Protein AF-A0A091B0E5-F1 (afdb_monomer_lite)

Sequence (134 aa):
EKNPFFALMLGGLWLALPWFVFNGIALGSATRVREWIALAVAAAGTFLLATVLIALNESGVLEGTSLRLAALSMVALKLGMGYAVVILQTRGFEIWQYFGGAPRNGVLVVVLGMLATPFVLGPLQGSIYWLVLE

pLDDT: mean 83.54, std 6.46, range [46.72, 92.75]

Radius of gyration: 16.52 Å; chains: 1; bounding box: 36×28×52 Å

Foldseek 3Di:
DDPLVLLCVQQNQQRSVVVLLVLCVVLVQPCSVVLVVLNVCLLVVLLVLLVVLVVCVVVVVADDPSSVVSLVVNVVSSNVSSVVSRVSSVVSVVVCVVVVDDDDDCVVVSVVSSVCNCVVLVVVPPHSVSSSGD

Structure (mmCIF, N/CA/C/O backbone):
data_AF-A0A091B0E5-F1
#
_entry.id   AF-A0A091B0E5-F1
#
loop_
_atom_site.group_PDB
_atom_site.id
_atom_site.type_symbol
_atom_site.label_atom_id
_atom_site.label_alt_id
_atom_site.label_comp_id
_atom_site.label_asym_id
_atom_site.label_entity_id
_atom_site.label_seq_id
_atom_site.pdbx_PDB_ins_code
_atom_site.Cartn_x
_atom_site.Cartn_y
_atom_site.Cartn_z
_atom_site.occupancy
_atom_site.B_iso_or_equiv
_atom_site.auth_seq_id
_atom_site.auth_comp_id
_atom_site.auth_asym_id
_atom_site.auth_atom_id
_atom_site.pdbx_PDB_model_num
ATOM 1 N N . GLU A 1 1 ? 2.681 -4.080 -17.888 1.00 46.72 1 GLU A N 1
ATOM 2 C CA . GLU A 1 1 ? 1.363 -4.579 -17.479 1.00 46.72 1 GLU A CA 1
ATOM 3 C C . GLU A 1 1 ? 1.039 -3.965 -16.152 1.00 46.72 1 GLU A C 1
ATOM 5 O O . GLU A 1 1 ? 1.893 -3.879 -15.278 1.00 46.72 1 GLU A O 1
ATOM 10 N N . LYS A 1 2 ? -0.163 -3.416 -16.098 1.00 52.16 2 LYS A N 1
ATOM 11 C CA . LYS A 1 2 ? -0.637 -2.561 -15.030 1.00 52.16 2 LYS A CA 1
ATOM 12 C C . LYS A 1 2 ? -1.133 -3.474 -13.922 1.00 52.16 2 LYS A C 1
ATOM 14 O O . LYS A 1 2 ? -1.868 -4.409 -14.211 1.00 52.16 2 LYS A O 1
ATOM 19 N N . ASN A 1 3 ? -0.733 -3.179 -12.694 1.00 60.97 3 ASN A N 1
ATOM 20 C CA . ASN A 1 3 ? -1.518 -3.322 -11.461 1.00 60.97 3 ASN A CA 1
ATOM 21 C C . ASN A 1 3 ? -0.733 -3.971 -10.315 1.00 60.97 3 ASN A C 1
ATOM 23 O O . ASN A 1 3 ? -1.250 -4.874 -9.661 1.00 60.97 3 ASN A O 1
ATOM 27 N N . PRO A 1 4 ? 0.452 -3.447 -9.941 1.00 64.94 4 PRO A N 1
ATOM 28 C CA . PRO A 1 4 ? 0.899 -3.622 -8.557 1.00 64.94 4 PRO A CA 1
ATOM 29 C C . PRO A 1 4 ? -0.139 -3.048 -7.563 1.00 64.94 4 PRO A C 1
ATOM 31 O O . PRO A 1 4 ? -0.219 -3.480 -6.421 1.00 64.94 4 PRO A O 1
ATOM 34 N N . PHE A 1 5 ? -1.030 -2.174 -8.042 1.00 72.06 5 PHE A N 1
ATOM 35 C CA . PHE A 1 5 ? -2.241 -1.742 -7.351 1.00 72.06 5 PHE A CA 1
ATOM 36 C C . PHE A 1 5 ? -3.206 -2.892 -6.998 1.00 72.06 5 PHE A C 1
ATOM 38 O O . PHE A 1 5 ? -3.841 -2.838 -5.951 1.00 72.06 5 PHE A O 1
ATOM 45 N N . PHE A 1 6 ? -3.286 -3.963 -7.802 1.00 74.94 6 PHE A N 1
ATOM 46 C CA . PHE A 1 6 ? -4.099 -5.133 -7.444 1.00 74.94 6 PHE A CA 1
ATOM 47 C C . PHE A 1 6 ? -3.517 -5.899 -6.260 1.00 74.94 6 PHE A C 1
ATOM 49 O O . PHE A 1 6 ? -4.287 -6.423 -5.464 1.00 74.94 6 PHE A O 1
ATOM 56 N N . ALA A 1 7 ? -2.189 -5.926 -6.105 1.00 78.75 7 ALA A N 1
ATOM 57 C CA . ALA A 1 7 ? -1.569 -6.526 -4.926 1.00 78.75 7 ALA A CA 1
ATOM 58 C C . ALA A 1 7 ? -2.002 -5.793 -3.648 1.00 78.75 7 ALA A C 1
ATOM 60 O O . ALA A 1 7 ? -2.333 -6.440 -2.663 1.00 78.75 7 ALA A O 1
ATOM 61 N N . LEU A 1 8 ? -2.087 -4.459 -3.703 1.00 81.88 8 LEU A N 1
ATOM 62 C CA . LEU A 1 8 ? -2.572 -3.637 -2.594 1.00 81.88 8 LEU A CA 1
ATOM 63 C C . LEU A 1 8 ? -4.069 -3.822 -2.335 1.00 81.88 8 LEU A C 1
ATOM 65 O O . LEU A 1 8 ? -4.478 -3.924 -1.188 1.00 81.88 8 LEU A O 1
ATOM 69 N N . MET A 1 9 ? -4.885 -3.874 -3.388 1.00 80.44 9 MET A N 1
ATOM 70 C CA . MET A 1 9 ? -6.339 -3.996 -3.247 1.00 80.44 9 MET A CA 1
ATOM 71 C C . MET A 1 9 ? -6.800 -5.383 -2.788 1.00 80.44 9 MET A C 1
ATOM 73 O O . MET A 1 9 ? -7.806 -5.477 -2.095 1.00 80.44 9 MET A O 1
ATOM 77 N N . LEU A 1 10 ? -6.113 -6.451 -3.205 1.00 78.19 10 LEU A N 1
ATOM 78 C CA . LEU A 1 10 ? -6.538 -7.835 -2.952 1.00 78.19 10 LEU A CA 1
ATOM 79 C C . LEU A 1 10 ? -5.744 -8.520 -1.839 1.00 78.19 10 LEU A C 1
ATOM 81 O O . LEU A 1 10 ? -6.250 -9.436 -1.199 1.00 78.19 10 LEU A O 1
ATOM 85 N N . GLY A 1 11 ? -4.492 -8.114 -1.641 1.00 74.00 11 GLY A N 1
ATOM 86 C CA . GLY A 1 11 ? -3.584 -8.723 -0.676 1.00 74.00 11 GLY A CA 1
ATOM 87 C C . GLY A 1 11 ? -3.069 -7.759 0.381 1.00 74.00 11 GLY A C 1
ATOM 88 O O . GLY A 1 11 ? -2.212 -8.159 1.153 1.00 74.00 11 GLY A O 1
ATOM 89 N N . GLY A 1 12 ? -3.534 -6.512 0.431 1.00 82.62 12 GLY A N 1
ATOM 90 C CA . GLY A 1 12 ? -3.105 -5.570 1.460 1.00 82.62 12 GLY A CA 1
ATOM 91 C C . GLY A 1 12 ? -1.644 -5.136 1.359 1.00 82.62 12 GLY A C 1
ATOM 92 O O . GLY A 1 12 ? -0.956 -5.351 0.353 1.00 82.62 12 GLY A O 1
ATOM 93 N N . LEU A 1 13 ? -1.141 -4.499 2.419 1.00 83.81 13 LEU A N 1
ATOM 94 C CA . LEU A 1 13 ? 0.240 -4.013 2.455 1.00 83.81 13 LEU A CA 1
ATOM 95 C C . LEU A 1 13 ? 1.275 -5.141 2.441 1.00 83.81 13 LEU A C 1
ATOM 97 O O . LEU A 1 13 ? 2.326 -4.969 1.820 1.00 83.81 13 LEU A O 1
ATOM 101 N N . TRP A 1 14 ? 1.012 -6.278 3.092 1.00 86.38 14 TRP A N 1
ATOM 102 C CA . TRP A 1 14 ? 2.004 -7.359 3.192 1.00 86.38 14 TRP A CA 1
ATOM 103 C C . TRP A 1 14 ? 2.390 -7.935 1.827 1.00 86.38 14 TRP A C 1
ATOM 105 O O . TRP A 1 14 ? 3.554 -8.269 1.616 1.00 86.38 14 TRP A O 1
ATOM 115 N N . LEU A 1 15 ? 1.434 -8.019 0.897 1.00 86.69 15 LEU A N 1
ATOM 116 C CA . LEU A 1 15 ? 1.671 -8.478 -0.467 1.00 86.69 15 LEU A CA 1
ATOM 117 C C . LEU A 1 15 ? 2.177 -7.334 -1.353 1.00 86.69 15 LEU A C 1
ATOM 119 O O . LEU A 1 15 ? 3.073 -7.518 -2.179 1.00 86.69 15 LEU A O 1
ATOM 123 N N . ALA A 1 16 ? 1.614 -6.137 -1.185 1.00 85.06 16 ALA A N 1
ATOM 124 C CA . ALA A 1 16 ? 1.926 -5.000 -2.036 1.00 85.06 16 ALA A CA 1
ATOM 125 C C . ALA A 1 16 ? 3.348 -4.474 -1.845 1.00 85.06 16 ALA A C 1
ATOM 127 O O . ALA A 1 16 ? 4.019 -4.191 -2.834 1.00 85.06 16 ALA A O 1
ATOM 128 N N . LEU A 1 17 ? 3.832 -4.360 -0.605 1.00 84.56 17 LEU A N 1
ATOM 129 C CA . LEU A 1 17 ? 5.175 -3.856 -0.305 1.00 84.56 17 LEU A CA 1
ATOM 130 C C . LEU A 1 17 ? 6.289 -4.638 -1.030 1.00 84.56 17 LEU A C 1
ATOM 132 O O . LEU A 1 17 ? 7.031 -4.018 -1.800 1.00 84.56 17 LEU A O 1
ATOM 136 N N . PRO A 1 18 ? 6.427 -5.970 -0.857 1.00 87.12 18 PRO A N 1
ATOM 137 C CA . PRO A 1 18 ? 7.464 -6.730 -1.550 1.00 87.12 18 PRO A CA 1
ATOM 138 C C . PRO A 1 18 ? 7.262 -6.704 -3.065 1.00 87.12 18 PRO A C 1
ATOM 140 O O . PRO A 1 18 ? 8.241 -6.647 -3.807 1.00 87.12 18 PRO A O 1
ATOM 143 N N . TRP A 1 19 ? 6.013 -6.668 -3.538 1.00 86.62 19 TRP A N 1
ATOM 144 C CA . TRP A 1 19 ? 5.720 -6.567 -4.964 1.00 86.62 19 TRP A CA 1
ATOM 145 C C . TRP A 1 19 ? 6.163 -5.223 -5.561 1.00 86.62 19 TRP A C 1
ATOM 147 O O . TRP A 1 19 ? 6.764 -5.193 -6.635 1.00 86.62 19 TRP A O 1
ATOM 157 N N . PHE A 1 20 ? 5.937 -4.104 -4.869 1.00 84.88 20 PHE A N 1
ATOM 158 C CA . PHE A 1 20 ? 6.419 -2.786 -5.289 1.00 84.88 20 PHE A CA 1
ATOM 159 C C . PHE A 1 20 ? 7.946 -2.728 -5.323 1.00 84.88 20 PHE A C 1
ATOM 161 O O . PHE A 1 20 ? 8.507 -2.225 -6.297 1.00 84.88 20 PHE A O 1
ATOM 168 N N . VAL A 1 21 ? 8.619 -3.280 -4.309 1.00 85.44 21 VAL A N 1
ATOM 169 C CA . VAL A 1 21 ? 10.088 -3.334 -4.260 1.00 85.44 21 VAL A CA 1
ATOM 170 C C . VAL A 1 21 ? 10.639 -4.198 -5.393 1.00 85.44 21 VAL A C 1
ATOM 172 O O . VAL A 1 21 ? 11.530 -3.756 -6.119 1.00 85.44 21 VAL A O 1
ATOM 175 N N . PHE A 1 22 ? 10.085 -5.396 -5.589 1.00 85.19 22 PHE A N 1
ATOM 176 C CA . PHE A 1 22 ? 10.489 -6.300 -6.664 1.00 85.19 22 PHE A CA 1
ATOM 177 C C . PHE A 1 22 ? 10.325 -5.647 -8.041 1.00 85.19 22 PHE A C 1
ATOM 179 O O . PHE A 1 22 ? 11.259 -5.675 -8.842 1.00 85.19 22 PHE A O 1
ATOM 186 N N . ASN A 1 23 ? 9.192 -4.983 -8.292 1.00 82.38 23 ASN A N 1
ATOM 187 C CA . ASN A 1 23 ? 8.967 -4.255 -9.542 1.00 82.38 23 ASN A CA 1
ATOM 188 C C . ASN A 1 23 ? 9.970 -3.110 -9.736 1.00 82.38 23 ASN A C 1
ATOM 190 O O . ASN A 1 23 ? 10.539 -2.978 -10.818 1.00 82.38 23 ASN A O 1
ATOM 194 N N . GLY A 1 24 ? 10.254 -2.317 -8.698 1.00 79.06 24 GLY A N 1
ATOM 195 C CA . GLY A 1 24 ? 11.241 -1.232 -8.777 1.00 79.06 24 GLY A CA 1
ATOM 196 C C . GLY A 1 24 ? 12.662 -1.731 -9.084 1.00 79.06 24 GLY A C 1
ATOM 197 O O . GLY A 1 24 ? 13.428 -1.080 -9.808 1.00 79.06 24 GLY A O 1
ATOM 198 N N . ILE A 1 25 ? 13.020 -2.920 -8.585 1.00 81.94 25 ILE A N 1
ATOM 199 C CA . ILE A 1 25 ? 14.290 -3.582 -8.903 1.00 81.94 25 ILE A CA 1
ATOM 200 C C . ILE A 1 25 ? 14.273 -4.102 -10.344 1.00 81.94 25 ILE A C 1
ATOM 202 O O . ILE A 1 25 ? 15.165 -3.747 -11.114 1.00 81.94 25 ILE A O 1
ATOM 206 N N . ALA A 1 26 ? 13.254 -4.867 -10.734 1.00 80.81 26 ALA A N 1
ATOM 207 C CA . ALA A 1 26 ? 13.148 -5.460 -12.067 1.00 80.81 26 ALA A CA 1
ATOM 208 C C . ALA A 1 26 ? 13.162 -4.411 -13.194 1.00 80.81 26 ALA A C 1
ATOM 210 O O . ALA A 1 26 ? 13.744 -4.648 -14.248 1.00 80.81 26 ALA A O 1
ATOM 211 N N . LEU A 1 27 ? 12.578 -3.233 -12.954 1.00 75.12 27 LEU A N 1
ATOM 212 C CA . LEU A 1 27 ? 12.495 -2.144 -13.932 1.00 75.12 27 LEU A CA 1
ATOM 213 C C . LEU A 1 27 ? 13.736 -1.253 -14.002 1.00 75.12 27 LEU A C 1
ATOM 215 O O . LEU A 1 27 ? 13.768 -0.328 -14.806 1.00 75.12 27 LEU A O 1
ATOM 219 N N . GLY A 1 28 ? 14.751 -1.474 -13.162 1.00 75.25 28 GLY A N 1
ATOM 220 C CA . GLY A 1 28 ? 15.928 -0.603 -13.202 1.00 75.25 28 GLY A CA 1
ATOM 221 C C . GLY A 1 28 ? 15.653 0.832 -12.735 1.00 75.25 28 GLY A C 1
ATOM 222 O O . GLY A 1 28 ? 16.399 1.726 -13.118 1.00 75.25 28 GLY A O 1
ATOM 223 N N . SER A 1 29 ? 14.583 1.078 -11.963 1.00 72.06 29 SER A N 1
ATOM 224 C CA . SER A 1 29 ? 14.089 2.443 -11.731 1.00 72.06 29 SER A CA 1
ATOM 225 C C . SER A 1 29 ? 15.167 3.371 -11.149 1.00 72.06 29 SER A C 1
ATOM 227 O O . SER A 1 29 ? 15.765 3.095 -10.107 1.00 72.06 29 SER A O 1
ATOM 229 N N . ALA A 1 30 ? 15.385 4.519 -11.794 1.00 76.38 30 ALA A N 1
ATOM 230 C CA . ALA A 1 30 ? 16.294 5.553 -11.298 1.00 76.38 30 ALA A CA 1
ATOM 231 C C . ALA A 1 30 ? 15.796 6.194 -9.985 1.00 76.38 30 ALA A C 1
ATOM 233 O O . ALA A 1 30 ? 16.571 6.809 -9.256 1.00 76.38 30 ALA A O 1
ATOM 234 N N . THR A 1 31 ? 14.509 6.033 -9.652 1.00 79.81 31 THR A N 1
ATOM 235 C CA . THR A 1 31 ? 13.875 6.602 -8.454 1.00 79.81 31 THR A CA 1
ATOM 236 C C . THR A 1 31 ? 13.683 5.603 -7.313 1.00 79.81 31 THR A C 1
ATOM 238 O O . THR A 1 31 ? 12.948 5.909 -6.376 1.00 79.81 31 THR A O 1
ATOM 241 N N . ARG A 1 32 ? 14.375 4.453 -7.320 1.00 80.12 32 ARG A N 1
ATOM 242 C CA . ARG A 1 32 ? 14.261 3.398 -6.284 1.00 80.12 32 ARG A CA 1
ATOM 243 C C . ARG A 1 32 ? 14.307 3.917 -4.846 1.00 80.12 32 ARG A C 1
ATOM 245 O O . ARG A 1 32 ? 13.492 3.514 -4.029 1.00 80.12 32 ARG A O 1
ATOM 252 N N . VAL A 1 33 ? 15.206 4.854 -4.539 1.00 82.38 33 VAL A N 1
ATOM 253 C CA . VAL A 1 33 ? 15.310 5.433 -3.186 1.00 82.38 33 VAL A CA 1
ATOM 254 C C . VAL A 1 33 ? 14.039 6.199 -2.807 1.00 82.38 33 VAL A C 1
ATOM 256 O O . VAL A 1 33 ? 13.545 6.066 -1.693 1.00 82.38 33 VAL A O 1
ATOM 259 N N . ARG A 1 34 ? 13.464 6.963 -3.743 1.00 84.12 34 ARG A N 1
ATOM 260 C CA . ARG A 1 34 ? 12.204 7.689 -3.519 1.00 84.12 34 ARG A CA 1
ATOM 261 C C . ARG A 1 34 ? 11.025 6.733 -3.375 1.00 84.12 34 ARG A C 1
ATOM 263 O O . ARG A 1 34 ? 10.152 6.990 -2.557 1.00 84.12 34 ARG A O 1
ATOM 270 N N . GLU A 1 35 ? 11.018 5.634 -4.127 1.00 85.06 35 GLU A N 1
ATOM 271 C CA . GLU A 1 35 ? 10.014 4.575 -3.988 1.00 85.06 35 GLU A CA 1
ATOM 272 C C . GLU A 1 35 ? 10.097 3.923 -2.605 1.00 85.06 35 GLU A C 1
ATOM 274 O O . GLU A 1 35 ? 9.081 3.796 -1.932 1.00 85.06 35 GLU A O 1
ATOM 279 N N . TRP A 1 36 ? 11.297 3.585 -2.129 1.00 84.94 36 TRP A N 1
ATOM 280 C CA . TRP A 1 36 ? 11.484 3.002 -0.798 1.00 84.94 36 TRP A CA 1
ATOM 281 C C . TRP A 1 36 ? 11.107 3.965 0.322 1.00 84.94 36 TRP A C 1
ATOM 283 O O . TRP A 1 36 ? 10.453 3.550 1.273 1.00 84.94 36 TRP A O 1
ATOM 293 N N . ILE A 1 37 ? 11.450 5.250 0.192 1.00 87.38 37 ILE A N 1
ATOM 294 C CA . ILE A 1 37 ? 11.007 6.280 1.137 1.00 87.38 37 ILE A CA 1
ATOM 295 C C . ILE A 1 37 ? 9.480 6.376 1.129 1.00 87.38 37 ILE A C 1
ATOM 297 O O . ILE A 1 37 ? 8.877 6.388 2.195 1.00 87.38 37 ILE A O 1
ATOM 301 N N . ALA A 1 38 ? 8.838 6.398 -0.042 1.00 86.06 38 ALA A N 1
ATOM 302 C CA . ALA A 1 38 ? 7.380 6.439 -0.132 1.00 86.06 38 ALA A CA 1
ATOM 303 C C . ALA A 1 38 ? 6.734 5.207 0.523 1.00 86.06 38 ALA A C 1
ATOM 305 O O . ALA A 1 38 ? 5.785 5.352 1.288 1.00 86.06 38 ALA A O 1
ATOM 306 N N . LEU A 1 39 ? 7.276 4.008 0.295 1.00 85.56 39 LEU A N 1
ATOM 307 C CA . LEU A 1 39 ? 6.801 2.775 0.931 1.00 85.56 39 LEU A CA 1
ATOM 308 C C . LEU A 1 39 ? 7.010 2.795 2.455 1.00 85.56 39 LEU A C 1
ATOM 310 O O . LEU A 1 39 ? 6.106 2.422 3.199 1.00 85.56 39 LEU A O 1
ATOM 314 N N . ALA A 1 40 ? 8.162 3.276 2.929 1.00 87.50 40 ALA A N 1
ATOM 315 C CA . ALA A 1 40 ? 8.459 3.400 4.355 1.00 87.50 40 ALA A CA 1
ATOM 316 C C . ALA A 1 40 ? 7.543 4.422 5.042 1.00 87.50 40 ALA A C 1
ATOM 318 O O . ALA A 1 40 ? 6.994 4.140 6.104 1.00 87.50 40 ALA A O 1
ATOM 319 N N . VAL A 1 41 ? 7.319 5.580 4.414 1.00 87.88 41 VAL A N 1
ATOM 320 C CA . VAL A 1 41 ? 6.377 6.603 4.890 1.00 87.88 41 VAL A CA 1
ATOM 321 C C . VAL A 1 41 ? 4.949 6.060 4.900 1.00 87.88 41 VAL A C 1
ATOM 323 O O . VAL A 1 41 ? 4.214 6.324 5.845 1.00 87.88 41 VAL A O 1
ATOM 326 N N . ALA A 1 42 ? 4.556 5.261 3.905 1.00 85.00 42 ALA A N 1
ATOM 327 C CA . ALA A 1 42 ? 3.237 4.633 3.869 1.00 85.00 42 ALA A CA 1
ATOM 328 C C . ALA A 1 42 ? 3.047 3.635 5.018 1.00 85.00 42 ALA A C 1
ATOM 330 O O . ALA A 1 42 ? 2.028 3.680 5.709 1.00 85.00 42 ALA A O 1
ATOM 331 N N . ALA A 1 43 ? 4.033 2.765 5.249 1.00 86.50 43 ALA A N 1
ATOM 332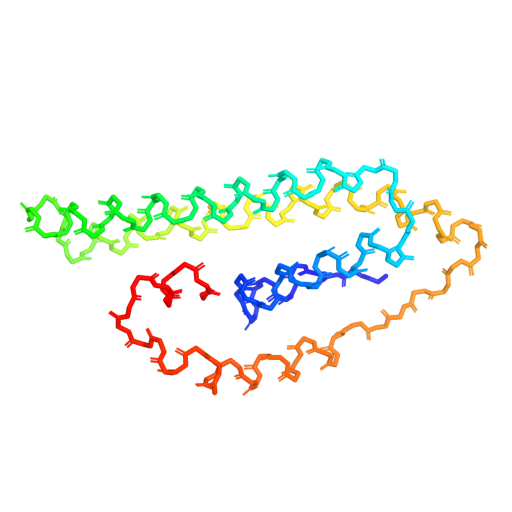 C CA . ALA A 1 43 ? 4.002 1.796 6.340 1.00 86.50 43 ALA A CA 1
ATOM 333 C C . ALA A 1 43 ? 3.984 2.496 7.709 1.00 86.50 43 ALA A C 1
ATOM 335 O O . ALA A 1 43 ? 3.132 2.195 8.543 1.00 86.50 43 ALA A O 1
ATOM 336 N N . ALA A 1 44 ? 4.860 3.486 7.913 1.00 90.75 44 ALA A N 1
ATOM 337 C CA . ALA A 1 44 ? 4.925 4.263 9.148 1.00 90.75 44 ALA A CA 1
ATOM 338 C C . ALA A 1 44 ? 3.650 5.084 9.385 1.00 90.75 44 ALA A C 1
ATOM 340 O O . ALA A 1 44 ? 3.120 5.090 10.491 1.00 90.75 44 ALA A O 1
ATOM 341 N N . GLY A 1 45 ? 3.121 5.737 8.348 1.00 89.06 45 GLY A N 1
ATOM 342 C CA . GLY A 1 45 ? 1.878 6.499 8.423 1.00 89.06 45 GLY A CA 1
ATOM 343 C C . GLY A 1 45 ? 0.681 5.611 8.751 1.00 89.06 45 GLY A C 1
ATOM 344 O O . GLY A 1 45 ? -0.126 5.969 9.600 1.00 89.06 45 GLY A O 1
ATOM 345 N N . THR A 1 46 ? 0.604 4.422 8.147 1.00 88.38 46 THR A N 1
ATOM 346 C CA . THR A 1 46 ? -0.449 3.441 8.450 1.00 88.38 46 THR A CA 1
ATOM 347 C C . THR A 1 46 ? -0.341 2.946 9.890 1.00 88.38 46 THR A C 1
ATOM 349 O O . THR A 1 46 ? -1.349 2.879 10.586 1.00 88.38 46 THR A O 1
ATOM 352 N N . PHE A 1 47 ? 0.873 2.650 10.360 1.00 90.19 47 PHE A N 1
ATOM 353 C CA . PHE A 1 47 ? 1.119 2.240 11.741 1.00 90.19 47 PHE A CA 1
ATOM 354 C C . PHE A 1 47 ? 0.722 3.329 12.743 1.00 90.19 47 PHE A C 1
ATOM 356 O O . PHE A 1 47 ? -0.031 3.061 13.676 1.00 90.19 47 PHE A O 1
ATOM 363 N N . LEU A 1 48 ? 1.163 4.570 12.519 1.00 92.75 48 LEU A N 1
ATOM 364 C CA . LEU A 1 48 ? 0.802 5.709 13.362 1.00 92.75 48 LEU A CA 1
ATOM 365 C C . LEU A 1 48 ? -0.713 5.918 13.389 1.00 92.75 48 LEU A C 1
ATOM 367 O O . LEU A 1 48 ? -1.299 6.061 14.459 1.00 92.75 48 LEU A O 1
ATOM 371 N N . LEU A 1 49 ? -1.370 5.87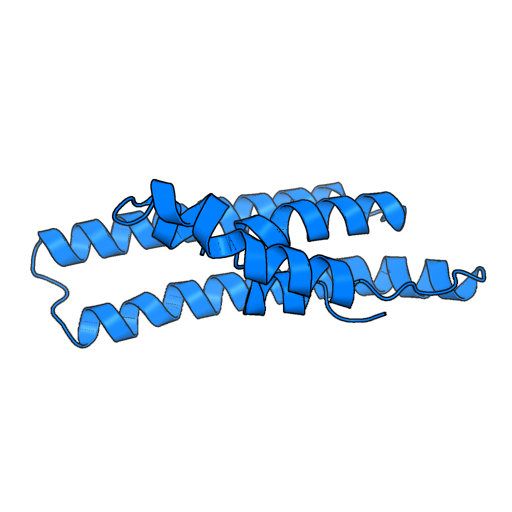2 12.232 1.00 90.69 49 LEU A N 1
ATOM 372 C CA . LEU A 1 49 ? -2.812 6.068 12.159 1.00 90.69 49 LEU A CA 1
ATOM 373 C C . LEU A 1 49 ? -3.564 4.935 12.875 1.00 90.69 49 LEU A C 1
ATOM 375 O O . LEU A 1 49 ? -4.480 5.214 13.643 1.00 90.69 49 LEU A O 1
ATOM 379 N N . ALA A 1 50 ? -3.119 3.683 12.732 1.00 89.81 50 ALA A N 1
ATOM 380 C CA . ALA A 1 50 ? -3.661 2.554 13.486 1.00 89.81 50 ALA A CA 1
ATOM 381 C C . ALA A 1 50 ? -3.499 2.740 15.007 1.00 89.81 50 ALA A C 1
ATOM 383 O O . ALA A 1 50 ? -4.468 2.558 15.742 1.00 89.81 50 ALA A O 1
ATOM 384 N N . THR A 1 51 ? -2.322 3.167 15.489 1.00 90.25 51 THR A N 1
ATOM 385 C CA . THR A 1 51 ? -2.110 3.432 16.928 1.00 90.25 51 THR A CA 1
ATOM 386 C C . THR A 1 51 ? -3.022 4.534 17.462 1.00 90.25 51 THR A C 1
ATOM 388 O O . THR A 1 51 ? -3.590 4.391 18.542 1.00 90.25 51 THR A O 1
ATOM 391 N N . VAL A 1 52 ? -3.212 5.612 16.695 1.00 91.12 52 VAL A N 1
ATOM 392 C CA . VAL A 1 52 ? -4.081 6.729 17.084 1.00 91.12 52 VAL A CA 1
ATOM 393 C C . VAL A 1 52 ? -5.540 6.287 17.139 1.00 91.12 52 VAL A C 1
ATOM 395 O O . VAL A 1 52 ? -6.236 6.621 18.092 1.00 91.12 52 VAL A O 1
ATOM 398 N N . LEU A 1 53 ? -6.005 5.504 16.161 1.00 89.19 53 LEU A N 1
ATOM 399 C CA . LEU A 1 53 ? -7.375 4.985 16.161 1.00 89.19 53 LEU A CA 1
ATOM 400 C C . LEU A 1 53 ? -7.640 4.046 17.341 1.00 89.19 53 LEU A C 1
ATOM 402 O O . LEU A 1 53 ? -8.705 4.139 17.948 1.00 89.19 53 LEU A O 1
ATOM 406 N N . ILE A 1 54 ? -6.680 3.186 17.694 1.00 88.44 54 ILE A N 1
ATOM 407 C CA . ILE A 1 54 ? -6.794 2.307 18.866 1.00 88.44 54 ILE A CA 1
ATOM 408 C C . ILE A 1 54 ? -6.867 3.142 20.149 1.00 88.44 54 ILE A C 1
ATOM 410 O O . ILE A 1 54 ? -7.794 2.959 20.932 1.00 88.44 54 ILE A O 1
ATOM 414 N N . ALA A 1 55 ? -5.976 4.122 20.326 1.00 88.94 55 ALA A N 1
ATOM 415 C CA . ALA A 1 55 ? -5.989 4.992 21.504 1.00 88.94 55 ALA A CA 1
ATOM 416 C C . ALA A 1 55 ? -7.287 5.820 21.624 1.00 88.94 55 ALA A C 1
ATOM 418 O O . ALA A 1 55 ? -7.835 5.997 22.714 1.00 88.94 55 ALA A O 1
ATOM 419 N N . LEU A 1 56 ? -7.815 6.324 20.503 1.00 88.88 56 LEU A N 1
ATOM 420 C CA . LEU A 1 56 ? -9.085 7.061 20.467 1.00 88.88 56 LEU A CA 1
ATOM 421 C C . LEU A 1 56 ? -10.308 6.173 20.743 1.00 88.88 56 LEU A C 1
ATOM 423 O O . LEU A 1 56 ? -11.294 6.647 21.305 1.00 88.88 56 LEU A O 1
ATOM 427 N N . ASN A 1 57 ? -10.246 4.895 20.368 1.00 88.38 57 ASN A N 1
ATOM 428 C CA . ASN A 1 57 ? -11.263 3.907 20.715 1.00 88.38 57 ASN A CA 1
ATOM 429 C C . ASN A 1 57 ? -11.216 3.552 22.211 1.00 88.38 57 ASN A C 1
ATOM 431 O O . ASN A 1 57 ? -12.247 3.532 22.873 1.00 88.38 57 ASN A O 1
ATOM 435 N N . GLU A 1 58 ? -10.023 3.313 22.762 1.00 88.56 58 GLU A N 1
ATOM 436 C CA . GLU A 1 58 ? -9.834 2.980 24.184 1.00 88.56 58 GLU A CA 1
ATOM 437 C C . GLU A 1 58 ? -10.220 4.131 25.122 1.00 88.56 58 GLU A C 1
ATOM 439 O O . GLU A 1 58 ? -10.723 3.900 26.218 1.00 88.56 58 GLU A O 1
ATOM 444 N N . SER A 1 59 ? -10.031 5.377 24.681 1.00 89.31 59 SER A N 1
ATOM 445 C CA . SER A 1 59 ? -10.464 6.575 25.414 1.00 89.31 59 SER A CA 1
ATOM 446 C C . SER A 1 59 ? -11.966 6.871 25.307 1.00 89.31 59 SER A C 1
ATOM 448 O O . SER A 1 59 ? -12.434 7.819 25.934 1.00 89.31 59 SER A O 1
ATOM 450 N N . GLY A 1 60 ? -12.727 6.094 24.526 1.00 85.88 60 GLY A N 1
ATOM 451 C CA . GLY A 1 60 ? -14.166 6.296 24.325 1.00 85.88 60 GLY A CA 1
ATOM 452 C C . GLY A 1 60 ? -14.521 7.531 23.488 1.00 85.88 60 GLY A C 1
ATOM 453 O O . GLY A 1 60 ? -15.681 7.920 23.420 1.00 85.88 60 GLY A O 1
ATOM 454 N N . VAL A 1 61 ? -13.538 8.175 22.846 1.00 86.44 61 VAL A N 1
ATOM 455 C CA . VAL A 1 61 ? -13.772 9.348 21.985 1.00 86.44 61 VAL A CA 1
ATOM 456 C C . VAL A 1 61 ? -14.385 8.930 20.646 1.00 86.44 61 VAL A C 1
ATOM 458 O O . VAL A 1 61 ? -15.206 9.652 20.077 1.00 86.44 61 VAL A O 1
ATOM 461 N N . LEU A 1 62 ? -13.983 7.767 20.127 1.00 81.94 62 LEU A N 1
ATOM 462 C CA . LEU A 1 62 ? -14.540 7.168 18.917 1.00 81.94 62 LEU A CA 1
ATOM 463 C C . LEU A 1 62 ? -15.326 5.906 19.277 1.00 81.94 62 LEU A C 1
ATOM 465 O O . LEU A 1 62 ? -14.772 4.972 19.842 1.00 81.94 62 LEU A O 1
ATOM 469 N N . GLU A 1 63 ? -16.598 5.853 18.883 1.00 84.44 63 GLU A N 1
ATOM 470 C CA . GLU A 1 63 ? -17.497 4.733 19.152 1.00 84.44 63 GLU A CA 1
ATOM 471 C C . GLU A 1 63 ? -18.170 4.248 17.863 1.00 84.44 63 GLU A C 1
ATOM 473 O O . GLU A 1 63 ? -18.657 5.035 17.045 1.00 84.44 63 GLU A O 1
ATOM 478 N N . GLY A 1 64 ? -18.220 2.923 17.690 1.00 82.38 64 GLY A N 1
ATOM 479 C CA . GLY A 1 64 ? -19.017 2.231 16.674 1.00 82.38 64 GLY A CA 1
ATOM 480 C C . GLY A 1 64 ? -18.887 2.805 15.258 1.00 82.38 64 GLY A C 1
ATOM 481 O O . GLY A 1 64 ? -17.966 2.475 14.510 1.00 82.38 64 GLY A O 1
ATOM 482 N N . THR A 1 65 ? -19.849 3.641 14.865 1.00 85.38 65 THR A N 1
ATOM 483 C CA . THR A 1 65 ? -19.923 4.251 13.530 1.00 85.38 65 THR A CA 1
ATOM 484 C C . THR A 1 65 ? -18.788 5.242 13.267 1.00 85.38 65 THR A C 1
ATOM 486 O O . THR A 1 65 ? -18.249 5.251 12.159 1.00 85.38 65 THR A O 1
ATOM 489 N N . SER A 1 66 ? -18.384 6.049 14.256 1.00 85.56 66 SER A N 1
ATOM 490 C CA . SER A 1 66 ? -17.301 7.023 14.061 1.00 85.56 66 SER A CA 1
ATOM 491 C C . SER A 1 66 ? -15.949 6.331 13.904 1.00 85.56 66 SER A C 1
ATOM 493 O O . SER A 1 66 ? -15.159 6.742 13.058 1.00 85.56 66 SER A O 1
ATOM 495 N N . LEU A 1 67 ? -15.730 5.210 14.601 1.00 85.50 67 LEU A N 1
ATOM 496 C CA . LEU A 1 67 ? -14.553 4.359 14.413 1.00 85.50 67 LEU A CA 1
ATOM 497 C C . LEU A 1 67 ? -14.479 3.791 12.986 1.00 85.50 67 LEU A C 1
ATOM 499 O O . LEU A 1 67 ? -13.425 3.838 12.356 1.00 85.50 67 LEU A O 1
ATOM 503 N N . ARG A 1 68 ? -15.600 3.292 12.444 1.00 85.88 68 ARG A N 1
ATOM 504 C CA . ARG A 1 68 ? -15.655 2.756 11.068 1.00 85.88 68 ARG A CA 1
ATOM 505 C C . ARG A 1 68 ? -15.363 3.828 10.020 1.00 85.88 68 ARG A C 1
ATOM 507 O O . ARG A 1 68 ? -14.641 3.563 9.063 1.00 85.88 68 ARG A O 1
ATOM 514 N N . LEU A 1 69 ? -15.892 5.038 10.206 1.00 88.19 69 LEU A N 1
ATOM 515 C CA . LEU A 1 69 ? -15.589 6.173 9.331 1.00 88.19 69 LEU A CA 1
ATOM 516 C C . LEU A 1 69 ? -14.127 6.607 9.461 1.00 88.19 69 LEU A C 1
ATOM 518 O O . LEU A 1 69 ? -13.478 6.880 8.457 1.00 88.19 69 LEU A O 1
ATOM 522 N N . ALA A 1 70 ? -13.583 6.616 10.675 1.00 87.56 70 ALA A N 1
ATOM 523 C CA . ALA A 1 70 ? -12.184 6.944 10.902 1.00 87.56 70 ALA A CA 1
ATOM 524 C C . ALA A 1 70 ? -11.248 5.888 10.284 1.00 87.56 70 ALA A C 1
ATOM 526 O O . ALA A 1 70 ? -10.229 6.248 9.699 1.00 87.56 70 ALA A O 1
ATOM 527 N N . ALA A 1 71 ? -11.622 4.606 10.288 1.00 86.25 71 ALA A N 1
ATOM 528 C CA . ALA A 1 71 ? -10.870 3.541 9.624 1.00 86.25 71 ALA A CA 1
ATOM 529 C C . ALA A 1 71 ? -10.780 3.719 8.093 1.00 86.25 71 ALA A C 1
ATOM 531 O O . ALA A 1 71 ? -9.786 3.306 7.491 1.00 86.25 71 ALA A O 1
ATOM 532 N N . LEU A 1 72 ? -11.739 4.405 7.450 1.00 88.81 72 LEU A N 1
ATOM 533 C CA . LEU A 1 72 ? -11.636 4.748 6.021 1.00 88.81 72 LEU A CA 1
ATOM 534 C C . LEU A 1 72 ? -10.420 5.628 5.720 1.00 88.81 72 LEU A C 1
ATOM 536 O O . LEU A 1 72 ? -9.873 5.549 4.620 1.00 88.81 72 LEU A O 1
ATOM 540 N N . SER A 1 73 ? -9.956 6.430 6.683 1.00 89.00 73 SER A N 1
ATOM 541 C CA . SER A 1 73 ? -8.744 7.233 6.501 1.00 89.00 73 SER A CA 1
ATOM 542 C C . SER A 1 73 ? -7.496 6.362 6.307 1.00 89.00 73 SER A C 1
ATOM 544 O O . SER A 1 73 ? -6.627 6.727 5.515 1.00 89.00 73 SER A O 1
ATOM 546 N N . MET A 1 74 ? -7.440 5.166 6.915 1.00 87.50 74 MET A N 1
ATOM 547 C CA . MET A 1 74 ? -6.372 4.198 6.641 1.00 87.50 74 MET A CA 1
ATOM 548 C C . MET A 1 74 ? -6.440 3.712 5.196 1.00 87.50 74 MET A C 1
ATOM 550 O O . MET A 1 74 ? -5.425 3.695 4.510 1.00 87.50 74 MET A O 1
ATOM 554 N N . VAL A 1 75 ? -7.630 3.353 4.708 1.00 87.00 75 VAL A N 1
ATOM 555 C CA . VAL A 1 75 ? -7.814 2.901 3.319 1.00 87.00 75 VAL A CA 1
ATOM 556 C C . VAL A 1 75 ? -7.407 4.003 2.338 1.00 87.00 75 VAL A C 1
ATOM 558 O O . VAL A 1 75 ? -6.666 3.743 1.390 1.00 87.00 75 VAL A O 1
ATOM 561 N N . ALA A 1 76 ? -7.823 5.245 2.596 1.00 89.25 76 ALA A N 1
ATOM 562 C CA . ALA A 1 76 ? -7.453 6.400 1.786 1.00 89.25 76 ALA A CA 1
ATOM 563 C C . ALA A 1 76 ? -5.933 6.627 1.762 1.00 89.25 76 ALA A C 1
ATOM 565 O O . ALA A 1 76 ? -5.368 6.852 0.692 1.00 89.25 76 ALA A O 1
ATOM 566 N N . LEU A 1 77 ? -5.259 6.507 2.912 1.00 88.62 77 LEU A N 1
ATOM 567 C CA . LEU A 1 77 ? -3.803 6.612 3.004 1.00 88.62 77 LEU A CA 1
ATOM 568 C C . LEU A 1 77 ? -3.110 5.512 2.189 1.00 88.62 77 LEU A C 1
ATOM 570 O O . LEU A 1 77 ? -2.238 5.810 1.372 1.00 88.62 77 LEU A O 1
ATOM 574 N N . LYS A 1 78 ? -3.523 4.250 2.366 1.00 85.69 78 LYS A N 1
ATOM 575 C CA . LYS A 1 78 ? -2.961 3.097 1.646 1.00 85.69 78 LYS A CA 1
ATOM 576 C C . LYS A 1 78 ? -3.108 3.276 0.134 1.00 85.69 78 LYS A C 1
ATOM 578 O O . LYS A 1 78 ? -2.122 3.165 -0.595 1.00 85.69 78 LYS A O 1
ATOM 583 N N . LEU A 1 79 ? -4.307 3.627 -0.336 1.00 86.69 79 LEU A N 1
ATOM 584 C CA . LEU A 1 79 ? -4.585 3.870 -1.754 1.00 86.69 79 LEU A CA 1
ATOM 585 C C . LEU A 1 79 ? -3.794 5.057 -2.309 1.00 86.69 79 LEU A C 1
ATOM 587 O O . LEU A 1 79 ? -3.191 4.939 -3.376 1.00 86.69 79 LEU A O 1
ATOM 591 N N . GLY A 1 80 ? -3.763 6.181 -1.588 1.00 87.56 80 GLY A N 1
ATOM 592 C CA . GLY A 1 80 ? -3.025 7.375 -1.997 1.00 87.56 80 GLY A CA 1
ATOM 593 C C . GLY A 1 80 ? -1.532 7.095 -2.162 1.00 87.56 80 GLY A C 1
ATOM 594 O O . GLY A 1 80 ? -0.936 7.454 -3.178 1.00 87.56 80 GLY A O 1
ATOM 595 N N . MET A 1 81 ? -0.940 6.369 -1.212 1.00 84.31 81 MET A N 1
ATOM 596 C CA . MET A 1 81 ? 0.469 5.982 -1.275 1.00 84.31 81 MET A CA 1
ATOM 597 C C . MET A 1 81 ? 0.743 4.944 -2.364 1.00 84.31 81 MET A C 1
ATOM 599 O O . MET A 1 81 ? 1.713 5.086 -3.110 1.00 84.31 81 MET A O 1
ATOM 603 N N . GLY A 1 82 ? -0.129 3.944 -2.518 1.00 85.06 82 GLY A N 1
ATOM 604 C CA . GLY A 1 82 ? -0.049 2.992 -3.624 1.00 85.06 82 GLY A CA 1
ATOM 605 C C . GLY A 1 82 ? -0.052 3.698 -4.979 1.00 85.06 82 GLY A C 1
ATOM 606 O O . GLY A 1 82 ? 0.743 3.369 -5.858 1.00 85.06 82 GLY A O 1
ATOM 607 N N . TYR A 1 83 ? -0.887 4.726 -5.131 1.00 87.25 83 TYR A N 1
ATOM 608 C CA . TYR A 1 83 ? -0.983 5.496 -6.366 1.00 87.25 83 TYR A CA 1
ATOM 609 C C . TYR A 1 83 ? 0.279 6.327 -6.614 1.00 87.25 83 TYR A C 1
ATOM 611 O O . TYR A 1 83 ? 0.803 6.343 -7.728 1.00 87.25 83 TYR A O 1
ATOM 619 N N . ALA A 1 84 ? 0.824 6.948 -5.564 1.00 85.81 84 ALA A N 1
ATOM 620 C CA . ALA A 1 84 ? 2.076 7.692 -5.645 1.00 85.81 84 ALA A CA 1
ATOM 621 C C . ALA A 1 84 ? 3.247 6.808 -6.114 1.00 85.81 84 ALA A C 1
ATOM 623 O O . ALA A 1 84 ? 3.996 7.205 -7.009 1.00 85.81 84 ALA A O 1
ATOM 624 N N . VAL A 1 85 ? 3.380 5.592 -5.571 1.00 85.31 85 VAL A N 1
ATOM 625 C CA . VAL A 1 85 ? 4.431 4.645 -5.984 1.00 85.31 85 VAL A CA 1
ATOM 626 C C . VAL A 1 85 ? 4.227 4.191 -7.430 1.00 85.31 85 VAL A C 1
ATOM 628 O O . VAL A 1 85 ? 5.183 4.174 -8.205 1.00 85.31 85 VAL A O 1
ATOM 631 N N . VAL A 1 86 ? 2.989 3.896 -7.836 1.00 85.06 86 VAL A N 1
ATOM 632 C CA . VAL A 1 86 ? 2.683 3.516 -9.225 1.00 85.06 86 VAL A CA 1
ATOM 633 C C . VAL A 1 86 ? 3.050 4.622 -10.208 1.00 85.06 86 VAL A C 1
ATOM 635 O O . VAL A 1 86 ? 3.656 4.335 -11.240 1.00 85.06 86 VAL A O 1
ATOM 638 N N . ILE A 1 87 ? 2.744 5.883 -9.897 1.00 85.88 87 ILE A N 1
ATOM 639 C CA . ILE A 1 87 ? 3.125 7.014 -10.752 1.00 85.88 87 ILE A CA 1
ATOM 640 C C . ILE A 1 87 ? 4.647 7.084 -10.919 1.00 85.88 87 ILE A C 1
ATOM 642 O O . ILE A 1 87 ? 5.131 7.281 -12.036 1.00 85.88 87 ILE A O 1
ATOM 646 N N . LEU A 1 88 ? 5.406 6.900 -9.834 1.00 84.12 88 LEU A N 1
ATOM 647 C CA . LEU A 1 88 ? 6.871 6.901 -9.889 1.00 84.12 88 LEU A CA 1
ATOM 648 C C . LEU A 1 88 ? 7.399 5.772 -10.786 1.00 84.12 88 LEU A C 1
ATOM 650 O O . LEU A 1 88 ? 8.244 6.015 -11.648 1.00 84.12 88 LEU A O 1
ATOM 654 N N . GLN A 1 89 ? 6.847 4.567 -10.643 1.00 83.50 89 GLN A N 1
ATOM 655 C CA . GLN A 1 89 ? 7.264 3.391 -11.410 1.00 83.50 89 GLN A CA 1
ATOM 656 C C . GLN A 1 89 ? 6.831 3.439 -12.882 1.00 83.50 89 GLN A C 1
ATOM 658 O O . GLN A 1 89 ? 7.501 2.852 -13.732 1.00 83.50 89 GLN A O 1
ATOM 663 N N . THR A 1 90 ? 5.758 4.168 -13.209 1.00 85.12 90 THR A N 1
ATOM 664 C CA . THR A 1 90 ? 5.211 4.249 -14.576 1.00 85.12 90 THR A CA 1
ATOM 665 C C . THR A 1 90 ? 6.233 4.808 -15.566 1.00 85.12 90 THR A C 1
ATOM 667 O O . THR A 1 90 ? 6.405 4.249 -16.644 1.00 85.12 90 THR A O 1
ATOM 670 N N . ARG A 1 91 ? 7.001 5.834 -15.179 1.00 82.75 91 ARG A N 1
ATOM 671 C CA . ARG A 1 91 ? 8.028 6.430 -16.054 1.00 82.75 91 ARG A CA 1
ATOM 672 C 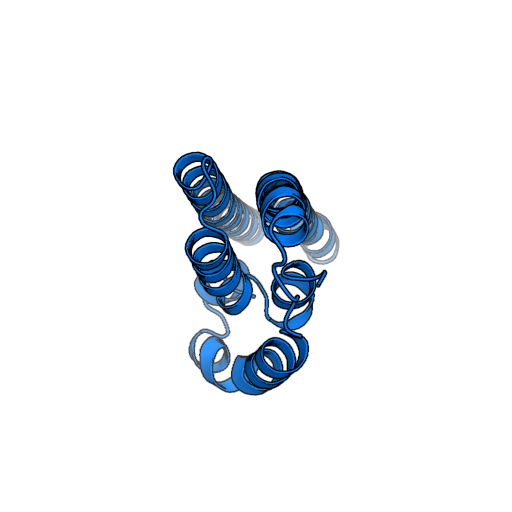C . ARG A 1 91 ? 9.153 5.450 -16.386 1.00 82.75 91 ARG A C 1
ATOM 674 O O . ARG A 1 91 ? 9.566 5.343 -17.535 1.00 82.75 91 ARG A O 1
ATOM 681 N N . GLY A 1 92 ? 9.646 4.725 -15.379 1.00 82.12 92 GLY A N 1
ATOM 682 C CA . GLY A 1 92 ? 10.674 3.700 -15.579 1.00 82.12 92 GLY A CA 1
ATOM 683 C C . GLY A 1 92 ? 10.160 2.548 -16.442 1.00 82.12 92 GLY A C 1
ATOM 684 O O . GLY A 1 92 ? 10.866 2.061 -17.321 1.00 82.12 92 GLY A O 1
ATOM 685 N N . PHE A 1 93 ? 8.899 2.169 -16.239 1.00 83.06 93 PHE A N 1
ATOM 686 C CA . PHE A 1 93 ? 8.232 1.142 -17.024 1.00 83.06 93 PHE A CA 1
ATOM 687 C C . PHE A 1 93 ? 8.084 1.526 -18.505 1.00 83.06 93 PHE A C 1
ATOM 689 O O . PHE A 1 93 ? 8.401 0.714 -19.370 1.00 83.06 93 PHE A O 1
ATOM 696 N N . GLU A 1 94 ? 7.661 2.753 -18.812 1.00 85.19 94 GLU A N 1
ATOM 697 C CA . GLU A 1 94 ? 7.522 3.246 -20.191 1.00 85.19 94 GLU A CA 1
ATOM 698 C C . GLU A 1 94 ? 8.859 3.253 -20.941 1.00 85.19 94 GLU A C 1
ATOM 700 O O . GLU A 1 94 ? 8.934 2.795 -22.081 1.00 85.19 94 GLU A O 1
ATOM 705 N N . ILE A 1 95 ? 9.936 3.697 -20.285 1.00 85.12 95 ILE A N 1
ATOM 706 C CA . ILE A 1 95 ? 11.289 3.663 -20.859 1.00 85.12 95 ILE A CA 1
ATOM 707 C C . ILE A 1 95 ? 11.719 2.216 -21.123 1.00 85.12 95 ILE A C 1
ATOM 709 O O . ILE A 1 95 ? 12.232 1.901 -22.194 1.00 85.12 95 ILE A O 1
ATOM 713 N N . TRP A 1 96 ? 11.486 1.312 -20.172 1.00 83.88 96 TRP A N 1
ATOM 714 C CA . TRP A 1 96 ? 11.808 -0.103 -20.341 1.00 83.88 96 TRP A CA 1
ATOM 715 C C . TRP A 1 96 ? 11.039 -0.746 -21.508 1.00 83.88 96 TRP A C 1
ATOM 717 O O . TRP A 1 96 ? 11.623 -1.498 -22.288 1.00 83.88 96 TRP A O 1
ATOM 727 N N . GLN A 1 97 ? 9.756 -0.410 -21.683 1.00 86.81 97 GLN A N 1
ATOM 728 C CA . GLN A 1 97 ? 8.964 -0.866 -22.830 1.00 86.81 97 GLN A CA 1
ATOM 729 C C . GLN A 1 97 ? 9.486 -0.311 -24.156 1.00 86.81 97 GLN A C 1
ATOM 731 O O . GLN A 1 97 ? 9.535 -1.048 -25.140 1.00 86.81 97 GLN A O 1
ATOM 736 N N . TYR A 1 98 ? 9.906 0.95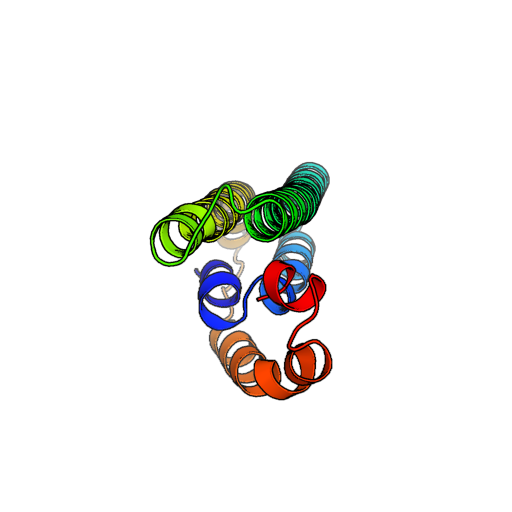7 -24.182 1.00 88.12 98 TYR A N 1
ATOM 737 C CA . TYR A 1 98 ? 10.495 1.574 -25.370 1.00 88.12 98 TYR A CA 1
ATOM 738 C C . TYR A 1 98 ? 11.735 0.809 -25.864 1.00 88.12 98 TYR A C 1
ATOM 740 O O . TYR A 1 98 ? 11.898 0.612 -27.065 1.00 88.12 98 TYR A O 1
ATOM 748 N N . PHE A 1 99 ? 12.564 0.290 -24.952 1.00 89.19 99 PHE A N 1
ATOM 749 C CA . PHE A 1 99 ? 13.729 -0.544 -25.287 1.00 89.19 99 PHE A CA 1
ATOM 750 C C . PHE A 1 99 ? 13.397 -2.029 -25.552 1.00 89.19 99 PHE A C 1
ATOM 752 O O . PHE A 1 99 ? 14.289 -2.875 -25.530 1.00 89.19 99 PHE A O 1
ATOM 759 N N . GLY A 1 100 ? 12.131 -2.366 -25.822 1.00 85.69 100 GLY A N 1
ATOM 760 C CA . GLY A 1 100 ? 11.708 -3.724 -26.183 1.00 85.69 100 GLY A CA 1
ATOM 761 C C . GLY A 1 100 ? 11.324 -4.613 -24.998 1.00 85.69 100 GLY A C 1
ATOM 762 O O . GLY A 1 100 ? 11.175 -5.824 -25.156 1.00 85.69 100 GLY A O 1
ATOM 763 N N . GLY A 1 101 ? 11.145 -4.036 -23.808 1.00 83.00 101 GLY A N 1
ATOM 764 C CA . GLY A 1 101 ? 10.637 -4.748 -22.642 1.00 83.00 101 GLY A CA 1
ATOM 765 C C . GLY A 1 101 ? 9.223 -5.296 -22.858 1.00 83.00 101 GLY A C 1
ATOM 766 O O . GLY A 1 101 ? 8.257 -4.539 -22.966 1.00 83.00 101 GLY A O 1
ATOM 767 N N . ALA A 1 102 ? 9.084 -6.625 -22.885 1.00 81.50 102 ALA A N 1
ATOM 768 C CA . ALA A 1 102 ? 7.790 -7.294 -23.003 1.00 81.50 102 ALA A CA 1
ATOM 769 C C . ALA A 1 102 ? 7.136 -7.464 -21.618 1.00 81.50 102 ALA A C 1
ATOM 771 O O . ALA A 1 102 ? 7.668 -8.215 -20.791 1.00 81.50 102 ALA A O 1
ATOM 772 N N . PRO A 1 103 ? 6.004 -6.791 -21.330 1.00 75.69 103 PRO A N 1
ATOM 773 C CA . PRO A 1 103 ? 5.350 -6.893 -20.031 1.00 75.69 103 PRO A CA 1
ATOM 774 C C . PRO A 1 103 ? 4.959 -8.337 -19.703 1.00 75.69 103 PRO A C 1
ATOM 776 O O . PRO A 1 103 ? 4.574 -9.098 -20.588 1.00 75.69 103 PRO A O 1
ATOM 779 N N . ARG A 1 104 ? 5.092 -8.701 -18.424 1.00 74.50 104 ARG A N 1
ATOM 780 C CA . ARG A 1 104 ? 4.661 -9.998 -17.898 1.00 74.50 104 ARG A CA 1
ATOM 781 C C . ARG A 1 104 ? 3.482 -9.819 -16.954 1.00 74.50 104 ARG A C 1
ATOM 783 O O . ARG A 1 104 ? 3.490 -8.922 -16.104 1.00 74.50 104 ARG A O 1
ATOM 790 N N . ASN A 1 105 ? 2.517 -10.726 -17.070 1.00 75.25 105 ASN A N 1
ATOM 791 C CA . ASN A 1 105 ? 1.304 -10.682 -16.280 1.00 75.25 105 ASN A CA 1
ATOM 792 C C . ASN A 1 105 ? 1.579 -11.150 -14.844 1.00 75.25 105 ASN A C 1
ATOM 794 O O . ASN A 1 105 ? 1.837 -12.327 -14.594 1.00 75.25 105 ASN A O 1
ATOM 798 N N . GLY A 1 106 ? 1.513 -10.219 -13.894 1.00 73.44 106 GLY A N 1
ATOM 799 C CA . GLY A 1 106 ? 1.675 -10.495 -12.466 1.00 73.44 106 GLY A CA 1
ATOM 800 C C . GLY A 1 106 ? 0.409 -10.990 -11.762 1.00 73.44 106 GLY A C 1
ATOM 801 O O . GLY A 1 106 ? 0.477 -11.325 -10.582 1.00 73.44 106 GLY A O 1
ATOM 802 N N . VAL A 1 107 ? -0.741 -11.042 -12.446 1.00 80.06 107 VAL A N 1
ATOM 803 C CA . VAL A 1 107 ? -2.044 -11.355 -11.827 1.00 80.06 107 VAL A CA 1
ATOM 804 C C . VAL A 1 107 ? -2.033 -12.712 -11.134 1.00 80.06 107 VAL A C 1
ATOM 806 O O . VAL A 1 107 ? -2.564 -12.824 -10.035 1.00 80.06 107 VAL A O 1
ATOM 809 N N . LEU A 1 108 ? -1.381 -13.724 -11.714 1.00 83.44 108 LEU A N 1
ATOM 810 C CA . LEU A 1 108 ? -1.306 -15.050 -11.096 1.00 83.44 108 LEU A CA 1
ATOM 811 C C . LEU A 1 108 ? -0.630 -15.001 -9.717 1.00 83.44 108 LEU A C 1
ATOM 813 O O . LEU A 1 108 ? -1.119 -15.611 -8.772 1.00 83.44 108 LEU A O 1
ATOM 817 N N . VAL A 1 109 ? 0.458 -14.235 -9.585 1.00 83.19 109 VAL A N 1
ATOM 818 C CA . VAL A 1 109 ? 1.165 -14.069 -8.306 1.00 83.19 109 VAL A CA 1
ATOM 819 C C . VAL A 1 109 ? 0.276 -13.355 -7.293 1.00 83.19 109 VAL A C 1
ATOM 821 O O . VAL A 1 109 ? 0.224 -13.756 -6.135 1.00 83.19 109 VAL A O 1
ATOM 824 N N . VAL A 1 110 ? -0.466 -12.336 -7.733 1.00 82.38 110 VAL A N 1
ATOM 825 C CA . VAL A 1 110 ? -1.396 -11.604 -6.865 1.00 82.38 110 VAL A CA 1
ATOM 826 C C . VAL A 1 110 ? -2.531 -12.501 -6.377 1.00 82.38 110 VAL A C 1
ATOM 828 O O . VAL A 1 110 ? -2.851 -12.477 -5.194 1.00 82.38 110 VAL A O 1
ATOM 831 N N . VAL A 1 111 ? -3.110 -13.323 -7.255 1.00 85.38 111 VAL A N 1
ATOM 832 C CA . VAL A 1 111 ? -4.190 -14.256 -6.899 1.00 85.38 111 VAL A CA 1
ATOM 833 C C . VAL A 1 111 ? -3.699 -15.313 -5.913 1.00 85.38 111 VAL A C 1
ATOM 835 O O . VAL A 1 111 ? -4.357 -15.566 -4.907 1.00 85.38 111 VAL A O 1
ATOM 838 N N . LEU A 1 112 ? -2.524 -15.900 -6.152 1.00 87.69 112 LEU A N 1
ATOM 839 C CA . LEU A 1 112 ? -1.928 -16.855 -5.215 1.00 87.69 112 LEU A CA 1
ATOM 840 C C . LEU A 1 112 ? -1.605 -16.197 -3.868 1.00 87.69 112 LEU A C 1
ATOM 842 O O . LEU A 1 112 ? -1.864 -16.787 -2.822 1.00 87.69 112 LEU A O 1
ATOM 846 N N . GLY A 1 113 ? -1.104 -14.961 -3.889 1.00 84.94 113 GLY A N 1
ATOM 847 C CA . GLY A 1 113 ? -0.876 -14.157 -2.692 1.00 84.94 113 GLY A CA 1
ATOM 848 C C . GLY A 1 113 ? -2.160 -13.901 -1.907 1.00 84.94 113 GLY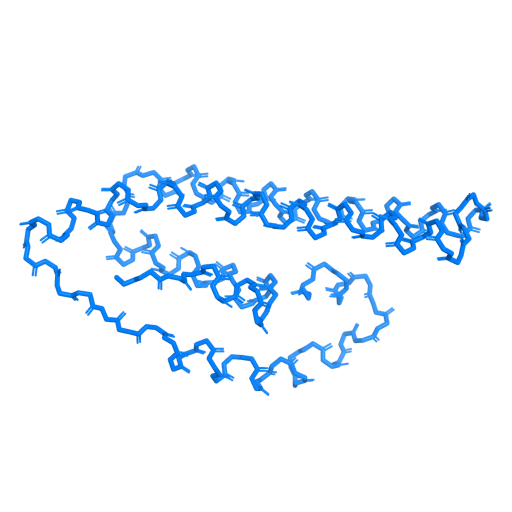 A C 1
ATOM 849 O O . GLY A 1 113 ? -2.196 -14.140 -0.707 1.00 84.94 113 GLY A O 1
ATOM 850 N N . MET A 1 114 ? -3.239 -13.509 -2.586 1.00 85.19 114 MET A N 1
ATOM 851 C CA . MET A 1 114 ? -4.557 -13.298 -1.981 1.00 85.19 114 MET A CA 1
ATOM 852 C C . MET A 1 114 ? -5.081 -14.562 -1.285 1.00 85.19 114 MET A C 1
ATOM 854 O O . MET A 1 114 ? -5.584 -14.490 -0.166 1.00 85.19 114 MET A O 1
ATOM 858 N N . LEU A 1 115 ? -4.948 -15.729 -1.922 1.00 88.69 115 LEU A N 1
ATOM 859 C CA . LEU A 1 115 ? -5.341 -17.007 -1.318 1.00 88.69 115 LEU A CA 1
ATOM 860 C C . LEU A 1 115 ? -4.443 -17.395 -0.133 1.00 88.69 115 LEU A C 1
ATOM 862 O O . LEU A 1 115 ? -4.888 -18.105 0.768 1.00 88.69 115 LEU A O 1
ATOM 866 N N . ALA A 1 116 ? -3.196 -16.918 -0.115 1.00 88.44 116 ALA A N 1
ATOM 867 C CA . ALA A 1 116 ? -2.259 -17.112 0.986 1.00 88.44 116 ALA A CA 1
ATOM 868 C C . ALA A 1 116 ? -2.482 -16.136 2.159 1.00 88.44 116 ALA A C 1
ATOM 870 O O . ALA A 1 116 ? -2.059 -16.435 3.276 1.00 88.44 116 ALA A O 1
ATOM 871 N N . THR A 1 117 ? -3.183 -15.015 1.951 1.00 84.62 117 THR A N 1
ATOM 872 C CA . THR A 1 117 ? -3.495 -14.011 2.983 1.00 84.62 117 THR A CA 1
ATOM 873 C C . THR A 1 117 ? -4.005 -14.601 4.305 1.00 84.62 117 THR A C 1
ATOM 875 O O . THR A 1 117 ? -3.439 -14.244 5.337 1.00 84.62 117 THR A O 1
ATOM 878 N N . PRO A 1 118 ? -5.002 -15.514 4.352 1.00 84.00 118 PRO A N 1
ATOM 879 C CA . PRO A 1 118 ? -5.471 -16.074 5.624 1.00 84.00 118 PRO A CA 1
ATOM 880 C C . PRO A 1 118 ? -4.400 -16.885 6.364 1.00 84.00 118 PRO A C 1
ATOM 882 O O . PRO A 1 118 ? -4.408 -16.918 7.589 1.00 84.00 118 PRO A O 1
ATOM 885 N N . PHE A 1 119 ? -3.452 -17.503 5.660 1.00 87.50 119 PHE A N 1
ATOM 886 C CA . PHE A 1 119 ? -2.364 -18.255 6.292 1.00 87.50 119 PHE A CA 1
ATOM 887 C C . PHE A 1 119 ? -1.276 -17.335 6.857 1.00 87.50 119 PHE A C 1
ATOM 889 O O . PHE A 1 119 ? -0.678 -17.652 7.882 1.00 87.50 119 PHE A O 1
ATOM 896 N N . VAL A 1 120 ? -1.029 -16.197 6.202 1.00 84.62 120 VAL A N 1
ATOM 897 C CA . VAL A 1 120 ? 0.005 -15.228 6.598 1.00 84.62 120 VAL A CA 1
ATOM 898 C C . VAL A 1 120 ? -0.504 -14.267 7.672 1.00 84.62 120 VAL A C 1
ATOM 900 O O . VAL A 1 120 ? 0.169 -14.045 8.675 1.00 84.62 120 VAL A O 1
ATOM 903 N N . LEU A 1 121 ? -1.695 -13.699 7.473 1.00 85.44 121 LEU A N 1
ATOM 904 C CA . LEU A 1 121 ? -2.290 -12.714 8.376 1.00 85.44 121 LEU A CA 1
ATOM 905 C C . LEU A 1 121 ? -3.174 -13.342 9.458 1.00 85.44 121 LEU A C 1
ATOM 907 O O . LEU A 1 121 ? -3.374 -12.716 10.494 1.00 85.44 121 LEU A O 1
ATOM 911 N N . GLY A 1 122 ? -3.682 -14.563 9.264 1.00 85.25 122 GLY A N 1
ATOM 912 C CA . GLY A 1 122 ? -4.517 -15.256 10.254 1.00 85.25 122 GLY A CA 1
ATOM 913 C C . GLY A 1 122 ? -3.877 -15.366 11.644 1.00 85.25 122 GLY A C 1
ATOM 914 O O . GLY A 1 122 ? -4.539 -15.038 12.625 1.00 85.25 122 GLY A O 1
ATOM 915 N N . PRO A 1 123 ? -2.583 -15.719 11.771 1.00 87.31 123 PRO A N 1
ATOM 916 C CA . PRO A 1 123 ? -1.899 -15.735 13.067 1.00 87.31 123 PRO A CA 1
ATOM 917 C C . PRO A 1 123 ? -1.798 -14.363 13.750 1.00 87.31 123 PRO A C 1
ATOM 919 O O . PRO A 1 123 ? -1.593 -14.292 14.958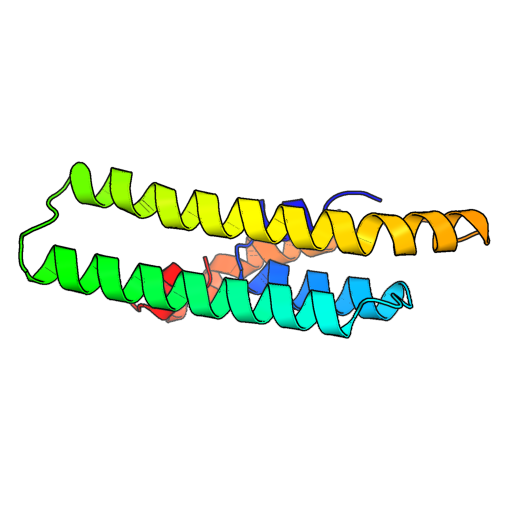 1.00 87.31 123 PRO A O 1
ATOM 922 N N . LEU A 1 124 ? -1.911 -13.272 12.987 1.00 85.06 124 LEU A N 1
ATOM 923 C CA . LEU A 1 124 ? -1.827 -11.898 13.487 1.00 85.06 124 LEU A CA 1
ATOM 924 C C . LEU A 1 124 ? -3.204 -11.315 13.823 1.00 85.06 124 LEU A C 1
ATOM 926 O O . LEU A 1 124 ? -3.282 -10.180 14.293 1.00 85.06 124 LEU A O 1
ATOM 930 N N . GLN A 1 125 ? -4.284 -12.059 13.579 1.00 82.50 125 GLN A N 1
ATOM 931 C CA . GLN A 1 125 ? -5.648 -11.582 13.751 1.00 82.50 125 GLN A CA 1
ATOM 932 C C . GLN A 1 125 ? -5.882 -11.094 15.194 1.00 82.50 125 GLN A C 1
ATOM 934 O O . GLN A 1 125 ? -5.587 -11.794 16.160 1.00 82.50 125 GLN A O 1
ATOM 939 N N . GLY A 1 126 ? -6.377 -9.859 15.338 1.00 76.00 126 GLY A N 1
ATOM 940 C CA . GLY A 1 126 ? -6.538 -9.181 16.635 1.00 76.00 126 GLY A CA 1
ATOM 941 C C . GLY A 1 126 ? -5.326 -8.357 17.097 1.00 76.00 126 GLY A C 1
ATOM 942 O O . GLY A 1 126 ? -5.417 -7.653 18.098 1.00 76.00 126 GLY A O 1
ATOM 943 N N . SER A 1 127 ? -4.208 -8.392 16.367 1.00 82.62 127 SER A N 1
ATOM 944 C CA . SER A 1 127 ? -3.039 -7.542 16.611 1.00 82.62 127 SER A CA 1
ATOM 945 C C . SER A 1 127 ? -3.083 -6.248 15.793 1.00 82.62 127 SER A C 1
ATOM 947 O O . SER A 1 127 ? -3.650 -6.201 14.700 1.00 82.62 127 SER A O 1
ATOM 949 N N . ILE A 1 128 ? -2.379 -5.213 16.258 1.00 80.31 128 ILE A N 1
ATOM 950 C CA . ILE A 1 128 ? -2.144 -3.989 15.479 1.00 80.31 128 ILE A CA 1
ATOM 951 C C . ILE A 1 128 ? -1.466 -4.281 14.134 1.00 80.31 128 ILE A C 1
ATOM 953 O O . ILE A 1 128 ? -1.751 -3.624 13.137 1.00 80.31 128 ILE A O 1
ATOM 957 N N . TYR A 1 129 ? -0.614 -5.309 14.078 1.00 81.75 129 TYR A N 1
ATOM 958 C CA . TYR A 1 129 ? 0.072 -5.694 12.846 1.00 81.75 129 TYR A CA 1
ATOM 959 C C . TYR A 1 129 ? -0.896 -6.175 11.768 1.00 81.75 129 TYR A C 1
ATOM 961 O O . TYR A 1 129 ? -0.640 -5.938 10.593 1.00 81.75 129 TYR A O 1
ATOM 969 N N . TRP A 1 130 ? -2.021 -6.781 12.150 1.00 83.88 130 TRP A N 1
ATOM 970 C CA . TRP A 1 130 ? -3.053 -7.185 11.201 1.00 83.88 130 TRP A CA 1
ATOM 971 C C . TRP A 1 130 ? -3.710 -5.966 10.546 1.00 83.88 130 TRP A C 1
ATOM 973 O O . TRP A 1 130 ? -3.713 -5.878 9.326 1.00 83.88 130 TRP A O 1
ATOM 983 N N . LEU A 1 131 ? -4.113 -4.958 11.330 1.00 81.81 131 LEU A N 1
ATOM 984 C CA . LEU A 1 131 ? -4.680 -3.699 10.808 1.00 81.81 131 LEU A CA 1
ATOM 985 C C . LEU A 1 131 ? -3.724 -2.942 9.870 1.00 81.81 131 LEU A C 1
ATOM 987 O O . LEU A 1 131 ? -4.140 -2.267 8.920 1.00 81.81 131 LEU A O 1
ATOM 991 N N . VAL A 1 132 ? -2.425 -3.018 10.155 1.00 83.94 132 VAL A N 1
ATOM 992 C CA . VAL A 1 132 ? -1.394 -2.334 9.369 1.00 83.94 132 VAL A CA 1
ATOM 993 C C . VAL A 1 132 ? -1.101 -3.066 8.060 1.00 83.94 132 VAL A C 1
ATOM 995 O O . VAL A 1 132 ? -0.906 -2.406 7.039 1.00 83.94 132 VAL A O 1
ATOM 998 N N . LEU A 1 133 ? -1.062 -4.400 8.088 1.00 82.94 133 LEU A N 1
ATOM 999 C CA . LEU A 1 133 ? -0.620 -5.239 6.971 1.00 82.94 133 LEU A CA 1
ATOM 1000 C C . LEU A 1 133 ? -1.738 -5.714 6.036 1.00 82.94 133 LEU A C 1
ATOM 1002 O O . LEU A 1 133 ? -1.434 -6.035 4.884 1.00 82.94 133 LEU A O 1
ATOM 1006 N N . GLU A 1 134 ? -2.983 -5.766 6.509 1.00 80.31 134 GLU A N 1
ATOM 1007 C CA . GLU A 1 134 ? -4.187 -5.930 5.674 1.00 80.31 134 GLU A CA 1
ATOM 1008 C C . GLU A 1 134 ? -4.361 -4.764 4.689 1.00 80.31 134 GLU A C 1
ATOM 1010 O O . GLU A 1 134 ? -4.979 -4.944 3.625 1.00 80.31 134 GLU A O 1
#

Secondary structure (DSSP, 8-state):
---HHHHHHHHHHHHHHHHHHHHHHHTT-TTHHHHHHHHHHHHHHHHHHHHHHHHHHHTTSS-THHHHHHHHHHHHHHHHHHHHHHHHHHHHHHHHHHTT------HHHHHHHHHHHHHHHGGGTTSHHHHHH-

Organism: NCBI:txid1384054